Protein AF-A0AAP0GER5-F1 (afdb_monomer_lite)

Organism: NCBI:txid2320716

Structure (mmCIF, N/CA/C/O backbone):
data_AF-A0AAP0GER5-F1
#
_entry.id   AF-A0AAP0GER5-F1
#
loop_
_atom_site.group_PDB
_atom_site.id
_atom_site.type_symbol
_atom_site.label_atom_id
_atom_site.label_alt_id
_atom_site.label_comp_id
_atom_site.label_asym_id
_atom_site.label_entity_id
_atom_site.label_seq_id
_atom_site.pdbx_PDB_ins_code
_atom_site.Cartn_x
_atom_site.Cartn_y
_atom_site.Cartn_z
_atom_site.occupancy
_atom_site.B_iso_or_equiv
_atom_site.auth_seq_id
_atom_site.auth_comp_id
_atom_site.auth_asym_id
_atom_site.auth_atom_id
_atom_site.pdbx_PDB_model_num
ATOM 1 N N . MET A 1 1 ? 14.914 -9.598 -20.257 1.00 48.25 1 MET A N 1
ATOM 2 C CA . MET A 1 1 ? 14.582 -10.631 -19.249 1.00 48.25 1 MET A CA 1
ATOM 3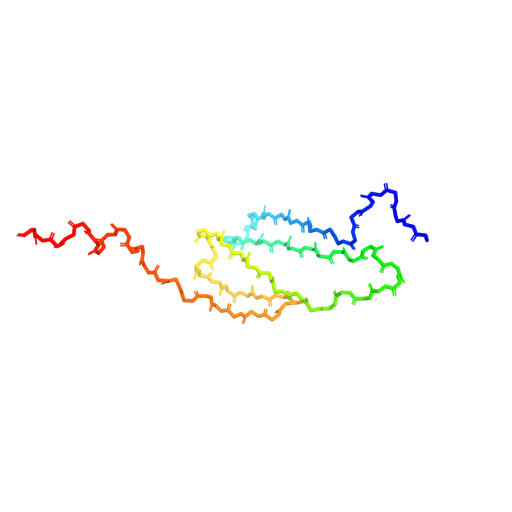 C C . MET A 1 1 ? 13.325 -10.205 -18.509 1.00 48.25 1 MET A C 1
ATOM 5 O O . MET A 1 1 ? 13.320 -9.124 -17.939 1.00 48.25 1 MET A O 1
ATOM 9 N N . CYS A 1 2 ? 12.266 -11.012 -18.568 1.00 52.97 2 CYS A N 1
ATOM 10 C CA . CYS A 1 2 ? 10.983 -10.764 -17.904 1.00 52.97 2 CYS A CA 1
ATOM 11 C C . CYS A 1 2 ? 10.777 -11.835 -16.824 1.00 52.97 2 CYS A C 1
ATOM 13 O O . CYS A 1 2 ? 11.176 -12.985 -17.024 1.00 52.97 2 CYS A O 1
ATOM 15 N N . THR A 1 3 ? 10.179 -11.488 -15.685 1.00 60.84 3 THR A N 1
ATOM 16 C CA . THR A 1 3 ? 9.747 -12.492 -14.702 1.00 60.84 3 THR A CA 1
ATOM 17 C C . THR A 1 3 ? 8.672 -13.382 -15.333 1.00 60.84 3 THR A C 1
ATOM 19 O O . THR A 1 3 ? 7.890 -12.918 -16.163 1.00 60.84 3 THR A O 1
ATOM 22 N N . ARG A 1 4 ? 8.601 -14.670 -14.949 1.00 67.50 4 ARG A N 1
ATOM 23 C CA . ARG A 1 4 ? 7.627 -15.644 -15.507 1.00 67.50 4 ARG A CA 1
ATOM 24 C C . ARG A 1 4 ? 6.168 -15.161 -15.465 1.00 67.50 4 ARG A C 1
ATOM 26 O O . ARG A 1 4 ? 5.341 -15.675 -16.200 1.00 67.50 4 ARG A O 1
ATOM 33 N N . HIS A 1 5 ? 5.865 -14.200 -14.595 1.00 71.06 5 HIS A N 1
ATOM 34 C CA . HIS A 1 5 ? 4.522 -13.701 -14.332 1.00 71.06 5 HIS A CA 1
ATOM 35 C C . HIS A 1 5 ? 4.138 -12.456 -15.162 1.00 71.06 5 HIS A C 1
ATOM 37 O O . HIS A 1 5 ? 3.005 -12.008 -15.042 1.00 71.06 5 HIS A O 1
ATOM 43 N N . MET A 1 6 ? 5.043 -11.864 -15.959 1.00 66.12 6 MET A N 1
ATOM 44 C CA . MET A 1 6 ? 4.836 -10.646 -16.784 1.00 66.12 6 MET A CA 1
ATOM 45 C C . MET A 1 6 ? 4.235 -9.399 -16.090 1.00 66.12 6 MET A C 1
ATOM 47 O O . MET A 1 6 ? 4.158 -8.335 -16.697 1.00 66.12 6 MET A O 1
ATOM 51 N N . CYS A 1 7 ? 3.880 -9.463 -14.807 1.00 72.88 7 CYS A N 1
ATOM 52 C CA . CYS A 1 7 ? 3.500 -8.307 -14.009 1.00 72.88 7 CYS A CA 1
ATOM 53 C C . CYS A 1 7 ? 4.759 -7.605 -13.511 1.00 72.88 7 CYS A C 1
ATOM 55 O O . CYS A 1 7 ? 5.537 -8.172 -12.744 1.00 72.88 7 CYS A O 1
ATOM 57 N N . LEU A 1 8 ? 4.926 -6.353 -13.931 1.00 78.19 8 LEU A N 1
ATOM 58 C CA . LEU A 1 8 ? 6.044 -5.498 -13.535 1.00 78.19 8 LEU A CA 1
ATOM 59 C C . LEU A 1 8 ? 5.979 -5.121 -12.048 1.00 78.19 8 LEU A C 1
ATOM 61 O O . LEU A 1 8 ? 7.016 -4.946 -11.419 1.00 78.19 8 LEU A O 1
ATOM 65 N N . ILE A 1 9 ? 4.774 -5.040 -11.478 1.00 85.25 9 ILE A N 1
ATOM 66 C CA . ILE A 1 9 ? 4.520 -4.748 -10.064 1.00 85.25 9 ILE A CA 1
ATOM 67 C C . ILE A 1 9 ? 3.455 -5.726 -9.557 1.00 85.25 9 ILE A C 1
ATOM 69 O O . ILE A 1 9 ? 2.507 -6.044 -10.276 1.00 85.25 9 ILE A O 1
ATOM 73 N N . ARG A 1 10 ? 3.598 -6.208 -8.321 1.00 86.06 10 ARG A N 1
ATOM 74 C CA . ARG A 1 10 ? 2.608 -7.046 -7.632 1.00 86.06 10 ARG A CA 1
ATOM 75 C C . ARG A 1 10 ? 2.198 -6.389 -6.330 1.00 86.06 10 ARG A C 1
ATOM 77 O O . ARG A 1 10 ? 3.049 -6.073 -5.500 1.00 86.06 10 ARG A O 1
ATOM 84 N N . LEU A 1 11 ? 0.892 -6.280 -6.145 1.00 87.31 11 LEU A N 1
ATOM 85 C CA . LEU A 1 11 ? 0.275 -5.839 -4.908 1.00 87.31 11 LEU A CA 1
ATOM 86 C C . LEU A 1 11 ? -0.254 -7.059 -4.158 1.00 87.31 11 LEU A C 1
ATOM 88 O O . LEU A 1 11 ? -1.146 -7.750 -4.644 1.00 87.31 11 LEU A O 1
ATOM 92 N N . HIS A 1 12 ? 0.304 -7.336 -2.987 1.00 90.25 12 HIS A N 1
ATOM 93 C CA . HIS A 1 12 ? -0.223 -8.327 -2.055 1.00 90.25 12 HIS A CA 1
ATOM 94 C C . HIS A 1 12 ? -0.675 -7.613 -0.796 1.00 90.25 12 HIS A C 1
ATOM 96 O O . HIS A 1 12 ? 0.061 -6.797 -0.249 1.00 90.25 12 HIS A O 1
ATOM 102 N N . TRP A 1 13 ? -1.862 -7.942 -0.314 1.00 89.56 13 TRP A N 1
ATOM 103 C CA . TRP A 1 13 ? -2.385 -7.356 0.906 1.00 89.56 13 TRP A CA 1
ATOM 104 C C . TRP A 1 13 ? -3.151 -8.395 1.712 1.00 89.56 13 TRP A C 1
ATOM 106 O O . TRP A 1 13 ? -3.597 -9.413 1.176 1.00 89.56 13 TRP A O 1
ATOM 116 N N . HIS A 1 14 ? -3.235 -8.174 3.018 1.00 88.50 14 HIS A N 1
ATOM 117 C CA . HIS A 1 14 ? -4.082 -8.968 3.891 1.00 88.50 14 HIS A CA 1
ATOM 118 C C . HIS A 1 14 ? -4.584 -8.142 5.065 1.00 88.50 14 HIS A C 1
ATOM 120 O O . HIS A 1 14 ? -3.808 -7.484 5.760 1.00 88.50 14 HIS A O 1
ATOM 126 N N . VAL A 1 15 ? -5.869 -8.301 5.359 1.00 85.94 15 VAL A N 1
ATOM 127 C CA . VAL A 1 15 ? -6.482 -7.762 6.567 1.00 85.94 15 VAL A CA 1
ATOM 128 C C . VAL A 1 15 ? -6.359 -8.798 7.674 1.00 85.94 15 VAL A C 1
ATOM 130 O O . VAL A 1 15 ? -6.837 -9.927 7.557 1.00 85.94 15 VAL A O 1
ATOM 133 N N . LYS A 1 16 ? -5.709 -8.419 8.770 1.00 80.38 16 LYS A N 1
ATOM 134 C CA . LYS A 1 16 ? -5.619 -9.219 9.990 1.00 80.38 16 LYS A CA 1
ATOM 135 C C . LYS A 1 16 ? -6.363 -8.517 11.111 1.00 80.38 16 LYS A C 1
ATOM 137 O O . LYS A 1 16 ? -6.101 -7.359 11.432 1.00 80.38 16 LYS A O 1
ATOM 142 N N . ARG A 1 17 ? -7.251 -9.257 11.768 1.00 74.88 17 ARG A N 1
ATOM 143 C CA . ARG A 1 17 ? -7.826 -8.848 13.047 1.00 74.88 17 ARG A CA 1
ATOM 144 C C . ARG A 1 17 ? -6.803 -9.184 14.133 1.00 74.88 17 ARG A C 1
ATOM 146 O O . ARG A 1 17 ? -6.517 -10.356 14.363 1.00 74.88 17 ARG A O 1
ATOM 153 N N . SER A 1 18 ? -6.165 -8.174 14.721 1.00 66.00 18 SER A N 1
ATOM 154 C CA . SER A 1 18 ? -5.159 -8.399 15.763 1.00 66.00 18 SER A CA 1
ATOM 155 C C . SER A 1 18 ? -5.837 -8.808 17.074 1.00 66.00 18 SER A C 1
ATOM 157 O O . SER A 1 18 ? -6.877 -8.257 17.432 1.00 66.00 18 SER A O 1
ATOM 159 N N . TYR A 1 19 ? -5.207 -9.708 17.835 1.00 58.09 19 TYR A N 1
ATOM 160 C CA . TYR A 1 19 ? -5.610 -10.103 19.196 1.00 58.09 19 TYR A CA 1
ATOM 161 C C . TYR A 1 19 ? -5.706 -8.917 20.185 1.00 58.09 19 TYR A C 1
ATOM 163 O O . TYR A 1 19 ? -6.260 -9.067 21.267 1.00 58.09 19 TYR A O 1
ATOM 171 N N . LYS A 1 20 ? -5.182 -7.735 19.820 1.00 68.50 20 LYS A N 1
ATOM 172 C CA . LYS A 1 20 ? -5.178 -6.500 20.626 1.00 68.50 20 LYS A CA 1
ATOM 173 C C . LYS A 1 20 ? -6.331 -5.524 20.321 1.00 68.50 20 LYS A C 1
ATOM 175 O O . LYS A 1 20 ? -6.252 -4.362 20.697 1.00 68.50 20 LYS A O 1
ATOM 180 N N . GLY A 1 21 ? -7.384 -5.966 19.630 1.00 75.25 21 GLY A N 1
ATOM 181 C CA . GLY A 1 21 ? -8.626 -5.190 19.480 1.00 75.25 21 GLY A CA 1
ATOM 182 C C . GLY A 1 21 ? -8.669 -4.181 18.327 1.00 75.25 21 GLY A C 1
ATOM 183 O O . GLY A 1 21 ? -9.675 -3.498 18.172 1.00 75.25 21 GLY A O 1
ATOM 184 N N . TYR A 1 22 ? -7.639 -4.115 17.480 1.00 75.69 22 TYR A N 1
ATOM 185 C CA . TYR A 1 22 ? -7.621 -3.257 16.290 1.00 75.69 22 TYR A CA 1
ATOM 186 C C . TYR A 1 22 ? -7.406 -4.052 14.996 1.00 75.69 22 TYR A C 1
ATOM 188 O O . TYR A 1 22 ? -6.860 -5.164 14.984 1.00 75.69 22 TYR A O 1
ATOM 196 N N . TRP A 1 23 ? -7.862 -3.465 13.891 1.00 79.00 23 TRP A N 1
ATOM 197 C CA . TRP A 1 23 ? -7.678 -3.994 12.545 1.00 79.00 23 TRP A CA 1
ATOM 198 C C . TRP A 1 23 ? -6.323 -3.568 12.009 1.00 79.00 23 TRP A C 1
ATOM 200 O O . TRP A 1 23 ? -5.909 -2.424 12.178 1.00 79.00 23 TRP A O 1
ATOM 210 N N . ARG A 1 24 ? -5.623 -4.500 11.371 1.00 85.50 24 ARG A N 1
ATOM 211 C CA . ARG A 1 24 ? -4.342 -4.225 10.738 1.00 85.50 24 ARG A CA 1
ATOM 212 C C . ARG A 1 24 ? -4.382 -4.727 9.311 1.0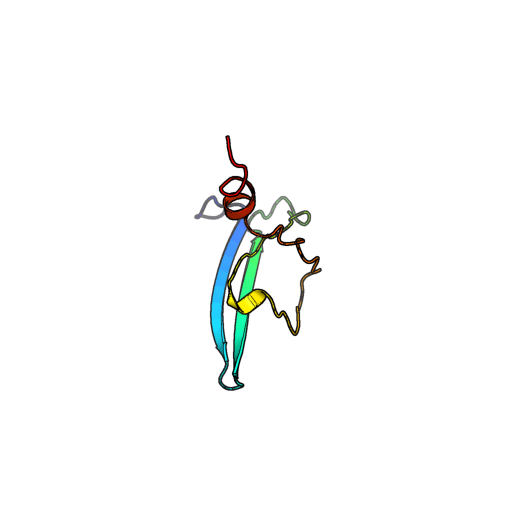0 85.50 24 ARG A C 1
ATOM 214 O O . ARG A 1 24 ? -4.451 -5.934 9.090 1.00 85.50 24 ARG A O 1
ATOM 221 N N . ASP A 1 25 ? -4.297 -3.807 8.365 1.00 86.69 25 ASP A N 1
ATOM 222 C CA . ASP A 1 25 ? -4.027 -4.148 6.977 1.00 86.69 25 ASP A CA 1
ATOM 223 C C . ASP A 1 25 ? -2.515 -4.127 6.730 1.00 86.69 25 ASP A C 1
ATOM 225 O O . ASP A 1 25 ? -1.801 -3.244 7.215 1.00 86.69 25 ASP A O 1
ATOM 229 N N . LYS A 1 26 ? -2.001 -5.143 6.037 1.00 88.69 26 LYS A N 1
ATOM 230 C CA . LYS A 1 26 ? -0.596 -5.193 5.623 1.00 8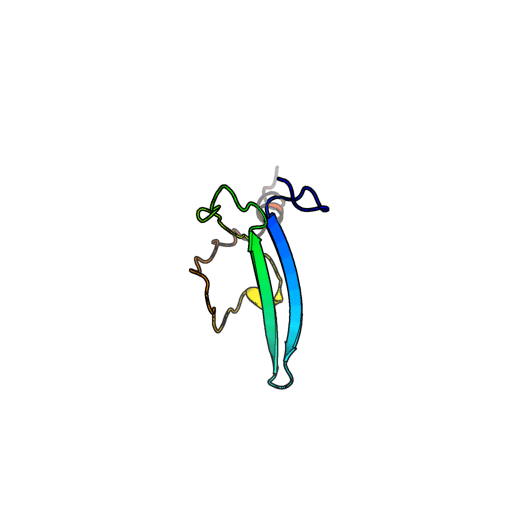8.69 26 LYS A CA 1
ATOM 231 C C . LYS A 1 26 ? -0.547 -5.256 4.114 1.00 88.69 26 LYS A C 1
ATOM 233 O O . LYS A 1 26 ? -0.797 -6.312 3.538 1.00 88.69 26 LYS A O 1
ATOM 238 N N . VAL A 1 27 ? -0.118 -4.158 3.509 1.00 89.44 27 VAL A N 1
ATOM 239 C CA . VAL A 1 27 ? 0.125 -4.067 2.073 1.00 89.44 27 VAL A CA 1
ATOM 240 C C . VAL A 1 27 ? 1.604 -4.289 1.775 1.00 89.44 27 VAL A C 1
ATOM 242 O O . VAL A 1 27 ? 2.490 -3.882 2.523 1.00 89.44 27 VAL A O 1
ATOM 245 N N . THR A 1 28 ? 1.888 -5.003 0.696 1.00 90.00 28 THR A N 1
ATOM 246 C CA . THR A 1 28 ? 3.228 -5.319 0.208 1.00 90.00 28 THR A CA 1
ATOM 247 C C . THR A 1 28 ? 3.252 -5.089 -1.296 1.00 90.00 28 THR A C 1
ATOM 249 O O . THR A 1 28 ? 2.508 -5.725 -2.044 1.00 90.00 28 THR A O 1
ATOM 252 N N . ILE A 1 29 ? 4.102 -4.159 -1.725 1.00 88.31 29 ILE A N 1
ATOM 253 C CA . ILE A 1 29 ? 4.280 -3.786 -3.127 1.00 88.31 29 ILE A CA 1
ATOM 254 C C . ILE A 1 29 ? 5.636 -4.316 -3.567 1.00 88.31 29 ILE A C 1
ATOM 256 O O . ILE A 1 29 ? 6.671 -3.879 -3.069 1.00 88.31 29 ILE A O 1
ATOM 260 N N . ASN A 1 30 ? 5.625 -5.260 -4.503 1.00 87.12 30 ASN A N 1
ATOM 261 C CA . ASN A 1 30 ? 6.840 -5.853 -5.042 1.00 87.12 30 ASN A CA 1
ATOM 262 C C . ASN A 1 30 ? 7.038 -5.386 -6.479 1.00 87.12 30 ASN A C 1
ATOM 264 O O . ASN A 1 30 ? 6.217 -5.685 -7.347 1.00 87.12 30 ASN A O 1
ATOM 268 N N . ASN A 1 31 ? 8.150 -4.701 -6.734 1.00 85.00 31 ASN A N 1
ATOM 269 C CA . ASN A 1 31 ? 8.601 -4.413 -8.087 1.00 85.00 31 ASN A CA 1
ATOM 270 C C . ASN A 1 31 ? 9.364 -5.628 -8.635 1.00 85.00 31 ASN A C 1
ATOM 272 O O . ASN A 1 31 ? 10.390 -6.030 -8.091 1.00 85.00 31 ASN A O 1
ATOM 276 N N . PHE A 1 32 ? 8.845 -6.214 -9.707 1.00 82.81 32 PHE A N 1
ATOM 277 C CA . PHE A 1 32 ? 9.449 -7.340 -10.417 1.00 82.81 32 PHE A CA 1
ATOM 278 C C . PHE A 1 32 ? 10.210 -6.914 -11.673 1.00 82.81 32 PHE A C 1
ATOM 280 O O . PHE A 1 32 ? 10.817 -7.756 -12.342 1.00 82.81 32 PHE A O 1
ATOM 287 N N . ASN A 1 33 ? 10.191 -5.627 -12.014 1.00 79.19 33 ASN A N 1
ATOM 288 C CA . ASN A 1 33 ? 10.995 -5.094 -13.095 1.00 79.19 33 ASN A CA 1
ATOM 289 C C . ASN A 1 33 ? 12.442 -4.899 -12.620 1.00 79.19 33 ASN A C 1
ATOM 291 O O . ASN A 1 33 ? 12.751 -3.980 -11.872 1.00 79.19 33 ASN A O 1
ATOM 295 N N . MET A 1 34 ? 13.339 -5.770 -13.088 1.00 76.75 34 MET A N 1
ATOM 296 C CA . MET A 1 34 ? 14.771 -5.710 -12.761 1.00 76.75 34 MET A CA 1
ATOM 297 C C . MET A 1 34 ? 15.509 -4.572 -13.477 1.00 76.75 34 MET A C 1
ATOM 299 O O . MET A 1 34 ? 16.626 -4.238 -13.101 1.00 76.75 34 MET A O 1
ATOM 303 N N . LEU A 1 35 ? 14.913 -4.000 -14.528 1.00 82.69 35 LEU A N 1
ATOM 304 C CA . LEU A 1 35 ? 15.539 -2.961 -15.350 1.00 82.69 35 LEU A CA 1
ATOM 305 C C . LEU A 1 35 ? 15.096 -1.551 -14.954 1.00 82.69 35 LEU A C 1
ATOM 307 O O . LEU A 1 35 ? 15.755 -0.581 -15.317 1.00 82.69 35 LEU A O 1
ATOM 311 N N . LYS A 1 36 ? 13.970 -1.422 -14.244 1.00 82.25 36 LYS A N 1
ATOM 312 C CA . LYS A 1 36 ? 13.407 -0.128 -13.864 1.00 82.25 36 LYS A CA 1
ATOM 313 C C . LYS A 1 36 ? 12.815 -0.169 -12.464 1.00 82.25 36 LYS A C 1
ATOM 315 O O . LYS A 1 36 ? 11.947 -0.986 -12.160 1.00 82.25 36 LYS A O 1
ATOM 320 N N . ASN A 1 37 ? 13.223 0.796 -11.650 1.00 82.00 37 ASN A N 1
ATOM 321 C CA . ASN A 1 37 ? 12.622 1.040 -10.350 1.00 82.00 37 ASN A CA 1
ATOM 322 C C . ASN A 1 37 ? 11.357 1.889 -10.511 1.00 82.00 37 ASN A C 1
ATOM 324 O O . ASN A 1 37 ? 11.421 3.014 -10.998 1.00 82.00 37 ASN A O 1
ATOM 328 N N . TYR A 1 38 ? 10.210 1.347 -10.104 1.00 80.31 38 TYR A N 1
ATOM 329 C CA . TYR A 1 38 ? 8.968 2.103 -9.957 1.00 80.31 38 TYR A CA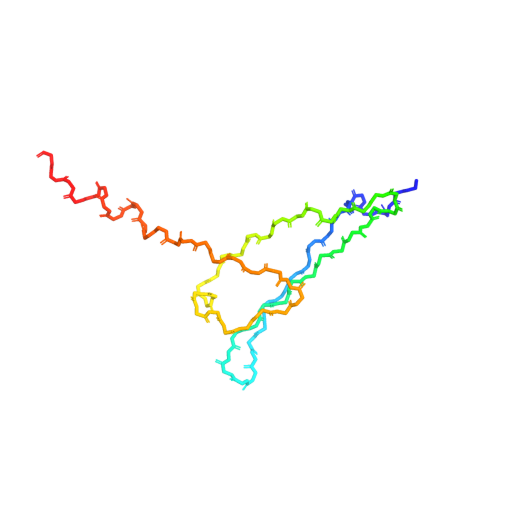 1
ATOM 330 C C . TYR A 1 38 ? 8.839 2.562 -8.502 1.00 80.31 38 TYR A C 1
ATOM 332 O O . TYR A 1 38 ? 8.340 1.822 -7.655 1.00 80.31 38 TYR A O 1
ATOM 340 N N . SER A 1 39 ? 9.349 3.757 -8.205 1.00 82.06 39 SER A N 1
ATOM 341 C CA . SER A 1 39 ? 9.240 4.403 -6.888 1.00 82.06 39 SER A CA 1
ATOM 342 C C . SER A 1 39 ? 7.989 5.263 -6.751 1.00 82.06 39 SER A C 1
ATOM 344 O O . SER A 1 39 ? 7.467 5.405 -5.651 1.00 82.06 39 SER A O 1
ATOM 346 N N . ASP A 1 40 ? 7.510 5.813 -7.867 1.00 83.00 40 ASP A N 1
ATOM 347 C CA . ASP A 1 40 ? 6.461 6.826 -7.868 1.00 83.00 40 ASP A CA 1
ATOM 348 C C . ASP A 1 40 ? 5.102 6.145 -7.983 1.00 83.00 40 ASP A C 1
ATOM 350 O O . ASP A 1 40 ? 4.591 5.875 -9.072 1.00 83.00 40 ASP A O 1
ATOM 354 N N . TRP A 1 41 ? 4.527 5.812 -6.835 1.00 83.75 41 TRP A N 1
ATOM 355 C CA . TRP A 1 41 ? 3.185 5.257 -6.750 1.00 83.75 41 TRP A CA 1
ATOM 356 C C . TRP A 1 41 ? 2.437 5.870 -5.571 1.00 83.75 41 TRP A C 1
ATOM 358 O O . TRP A 1 41 ? 3.005 6.163 -4.522 1.00 83.75 41 TRP A O 1
ATOM 368 N N . CYS A 1 42 ? 1.133 6.045 -5.760 1.00 87.00 42 CYS A N 1
ATOM 369 C CA . CYS A 1 42 ? 0.199 6.391 -4.704 1.00 87.00 42 CYS A CA 1
ATOM 370 C C . CYS A 1 42 ? -0.781 5.228 -4.562 1.00 87.00 42 CYS A C 1
ATOM 372 O O . CYS A 1 42 ? -1.349 4.770 -5.555 1.00 87.00 42 CYS A O 1
ATOM 374 N N . LEU A 1 43 ? -0.945 4.724 -3.341 1.00 86.19 43 LEU A N 1
ATOM 375 C CA . LEU A 1 43 ? -1.901 3.669 -3.039 1.00 86.19 43 LEU A CA 1
ATOM 376 C C . LEU A 1 43 ? -3.100 4.282 -2.322 1.00 86.19 43 LEU A C 1
ATOM 378 O O . LEU A 1 43 ? -2.957 4.849 -1.242 1.00 86.19 43 LEU A O 1
ATOM 382 N N . VAL A 1 44 ? -4.282 4.112 -2.905 1.00 87.06 44 VAL A N 1
ATOM 383 C CA . VAL A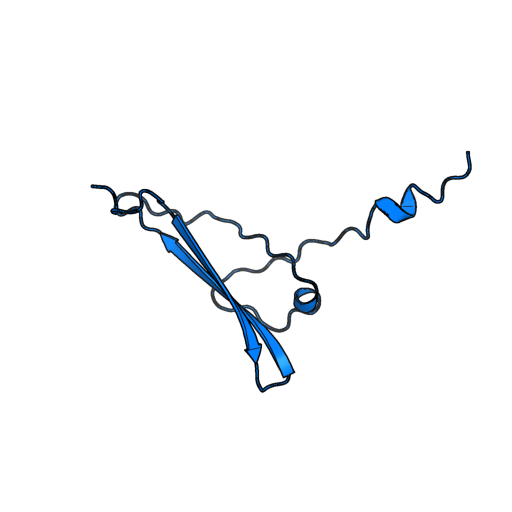 1 44 ? -5.544 4.491 -2.273 1.00 87.06 44 VAL A CA 1
ATOM 384 C C . VAL A 1 44 ? -6.170 3.249 -1.656 1.00 87.06 44 VAL A C 1
ATOM 386 O O . VAL A 1 44 ? -6.380 2.250 -2.343 1.00 87.06 44 VAL A O 1
ATOM 389 N N . VAL A 1 45 ? -6.469 3.316 -0.360 1.00 82.00 45 VAL A N 1
ATOM 390 C CA . VAL A 1 45 ? -7.130 2.236 0.379 1.00 82.00 45 VAL A CA 1
ATOM 391 C C . VAL A 1 45 ? -8.397 2.786 1.015 1.00 82.00 45 VAL A C 1
ATOM 393 O O . VAL A 1 45 ? -8.345 3.749 1.774 1.00 82.00 45 VAL A O 1
ATOM 396 N N . GLN A 1 46 ? -9.530 2.150 0.726 1.00 82.38 46 GLN A N 1
ATOM 397 C CA . GLN A 1 46 ? -10.807 2.446 1.363 1.00 82.38 46 GLN A CA 1
ATOM 398 C C . GLN A 1 46 ? -11.274 1.208 2.124 1.00 82.38 46 GLN A C 1
ATOM 400 O O . GLN A 1 46 ? -11.473 0.143 1.543 1.00 82.38 46 GLN A O 1
ATOM 405 N N . HIS A 1 47 ? -11.445 1.344 3.435 1.00 77.88 47 HIS A N 1
ATOM 406 C CA . HIS A 1 47 ? -11.973 0.283 4.283 1.00 77.88 47 HIS A CA 1
ATOM 407 C C . HIS A 1 47 ? -12.755 0.914 5.442 1.00 77.88 47 HIS A C 1
ATOM 409 O O . HIS A 1 47 ? -12.251 1.869 6.038 1.00 77.88 47 HIS A O 1
ATOM 415 N N . PRO A 1 48 ? -13.930 0.383 5.828 1.00 79.69 48 PRO A N 1
ATOM 416 C CA . PRO A 1 48 ? -14.739 0.958 6.908 1.00 79.69 48 PRO A CA 1
ATOM 417 C C . PRO A 1 48 ? -13.951 1.133 8.216 1.00 79.69 48 PRO A C 1
ATOM 419 O O . PRO A 1 48 ? -14.003 2.166 8.869 1.00 79.69 48 PRO A O 1
ATOM 422 N N . ASN A 1 49 ? -13.123 0.145 8.558 1.00 77.00 49 ASN A N 1
ATOM 423 C CA . ASN A 1 49 ? -12.331 0.142 9.792 1.00 77.00 49 ASN A CA 1
ATOM 424 C C . ASN A 1 49 ? -11.036 0.975 9.720 1.00 77.00 49 ASN A C 1
ATOM 426 O O . ASN A 1 49 ? -10.316 1.034 10.711 1.00 77.00 49 ASN A O 1
ATOM 430 N N . LEU A 1 50 ? -10.724 1.579 8.568 1.00 77.31 50 LEU A N 1
ATOM 431 C CA . LEU A 1 50 ? -9.578 2.481 8.386 1.00 77.31 50 LEU A CA 1
ATOM 432 C C . LEU A 1 50 ? -9.968 3.962 8.543 1.00 77.31 50 LEU A C 1
ATOM 434 O O . LEU A 1 50 ? -9.090 4.815 8.488 1.00 77.31 50 LEU A O 1
ATOM 438 N N . GLN A 1 51 ? -11.248 4.272 8.796 1.00 75.00 51 GLN A N 1
ATOM 439 C CA . GLN A 1 51 ? -11.705 5.636 9.107 1.00 75.00 51 GLN A CA 1
ATOM 440 C C . GLN A 1 51 ? -11.012 6.224 10.346 1.00 75.00 51 GLN A C 1
ATOM 442 O O . GLN A 1 51 ? -10.794 7.428 10.418 1.00 75.00 51 GLN A O 1
ATOM 447 N N . ASN A 1 52 ? -10.652 5.375 11.315 1.00 75.75 52 ASN A N 1
ATOM 448 C CA . ASN A 1 52 ? -9.991 5.781 12.551 1.00 75.75 52 ASN A CA 1
ATOM 449 C C . ASN A 1 52 ? -8.599 5.141 12.628 1.00 75.75 52 ASN A C 1
ATOM 451 O O . ASN A 1 52 ? -8.377 4.111 13.270 1.00 75.75 52 ASN A O 1
ATOM 455 N N . LEU A 1 53 ? -7.689 5.707 11.840 1.00 80.12 53 LEU A N 1
ATOM 456 C CA . LEU A 1 53 ? -6.374 5.146 11.574 1.00 80.12 53 LEU A CA 1
ATOM 457 C C . LEU A 1 53 ? -5.399 5.523 12.696 1.00 80.12 53 LEU A C 1
ATOM 459 O O . LEU A 1 53 ? -5.119 6.696 12.909 1.00 80.12 53 LEU A O 1
ATOM 463 N N . ILE A 1 54 ? -4.902 4.519 13.421 1.00 82.62 54 ILE A N 1
ATOM 464 C CA . ILE A 1 54 ? -4.059 4.740 14.607 1.00 82.62 54 ILE A CA 1
ATOM 465 C C . ILE A 1 54 ? -2.596 4.955 14.200 1.00 82.62 54 ILE A C 1
ATOM 467 O O . ILE A 1 54 ? -1.963 5.911 14.632 1.00 82.62 54 ILE A O 1
ATOM 471 N N . GLU A 1 55 ? -2.056 4.068 13.359 1.00 84.50 55 GLU A N 1
ATOM 472 C CA . GLU A 1 55 ? -0.639 4.061 12.980 1.00 84.50 55 GLU A CA 1
ATOM 473 C C . GLU A 1 55 ? -0.448 3.587 11.533 1.00 84.50 55 GLU A C 1
ATOM 475 O O . GLU A 1 55 ? -1.127 2.666 11.069 1.00 84.50 55 GLU A O 1
ATOM 480 N N . VAL A 1 56 ? 0.534 4.179 10.845 1.00 87.12 56 VAL A N 1
ATOM 481 C CA . VAL A 1 56 ? 1.014 3.755 9.520 1.00 87.12 56 VAL A CA 1
ATOM 482 C C . VAL A 1 56 ? 2.509 3.488 9.601 1.00 87.12 56 VAL A C 1
ATOM 484 O O . VAL A 1 56 ? 3.262 4.272 10.170 1.00 87.12 56 VAL A O 1
ATOM 487 N N . PHE A 1 57 ? 2.947 2.385 8.998 1.00 84.25 57 PHE A N 1
ATOM 488 C CA . PHE A 1 57 ? 4.352 1.985 8.951 1.00 84.25 57 PHE A CA 1
ATOM 489 C C . PHE A 1 57 ? 4.819 1.887 7.508 1.00 84.25 57 PHE A C 1
ATOM 491 O O . PHE A 1 57 ? 4.088 1.356 6.682 1.00 84.25 57 PHE A O 1
ATOM 498 N N . SER A 1 58 ? 6.048 2.317 7.218 1.00 85.75 58 SER A N 1
ATOM 499 C CA . SER A 1 58 ? 6.702 2.160 5.904 1.00 85.75 58 SER A CA 1
ATOM 500 C C . SER A 1 58 ? 6.071 2.924 4.727 1.00 85.75 58 SER A C 1
ATOM 502 O O . SER A 1 58 ? 6.609 2.850 3.625 1.00 85.75 58 SER A O 1
ATOM 504 N N . PHE A 1 59 ? 4.985 3.673 4.942 1.00 85.44 59 PHE A N 1
ATOM 505 C CA . PHE A 1 59 ? 4.290 4.459 3.920 1.00 85.44 59 PHE A CA 1
ATOM 506 C C . PHE A 1 59 ? 4.064 5.892 4.406 1.00 85.44 59 PHE A C 1
ATOM 508 O O . PHE A 1 59 ? 3.769 6.108 5.582 1.00 85.44 59 PHE A O 1
ATOM 515 N N . ASN A 1 60 ? 4.139 6.854 3.486 1.00 87.06 60 ASN A N 1
ATOM 516 C CA . ASN A 1 60 ? 3.610 8.192 3.727 1.00 87.06 60 ASN A CA 1
ATOM 517 C C . ASN A 1 60 ? 2.086 8.136 3.617 1.00 87.06 60 ASN A C 1
ATOM 519 O O . ASN A 1 60 ? 1.554 7.602 2.643 1.00 87.06 60 ASN A O 1
ATOM 523 N N . TYR A 1 61 ? 1.394 8.676 4.616 1.00 86.12 61 TYR A N 1
ATOM 524 C CA . TYR A 1 61 ? -0.061 8.679 4.670 1.00 86.12 61 TYR A CA 1
ATOM 525 C C . TYR A 1 61 ? -0.599 10.092 4.526 1.00 86.12 61 TYR A C 1
ATOM 527 O O . TYR A 1 61 ? -0.188 11.002 5.245 1.00 86.12 61 TYR A O 1
ATOM 535 N N . GLN A 1 62 ? -1.557 10.245 3.621 1.00 86.56 62 GLN A N 1
ATOM 536 C CA . GLN A 1 62 ? -2.362 11.444 3.501 1.00 86.56 62 GLN A CA 1
ATOM 537 C C . GLN A 1 62 ? -3.833 11.016 3.520 1.00 86.56 62 GLN A C 1
ATOM 539 O O . GLN A 1 62 ? -4.234 10.230 2.657 1.00 86.56 62 GLN A O 1
ATOM 544 N N . PRO A 1 63 ? -4.635 11.480 4.495 1.00 80.69 63 PRO A N 1
ATOM 545 C CA . PRO A 1 63 ? -6.052 11.161 4.526 1.00 80.69 63 PRO A CA 1
ATOM 546 C C . PRO A 1 63 ? -6.731 11.773 3.302 1.00 80.69 63 PRO A C 1
ATOM 548 O O . PRO A 1 63 ? -6.545 12.952 2.993 1.00 80.69 63 PRO A O 1
ATOM 551 N N . LEU A 1 64 ? -7.538 10.972 2.615 1.00 79.50 64 LEU A N 1
ATOM 552 C CA . LEU A 1 64 ? -8.484 11.500 1.644 1.00 79.50 64 LEU A CA 1
ATOM 553 C C . LEU A 1 64 ? -9.660 12.067 2.433 1.00 79.50 64 LEU A C 1
ATOM 555 O O . LEU A 1 64 ? -10.245 11.363 3.255 1.00 79.50 64 LEU A O 1
ATOM 559 N N . VAL A 1 65 ? -9.992 13.338 2.204 1.00 72.12 65 VAL A N 1
ATOM 560 C CA . VAL A 1 65 ? -11.220 13.925 2.747 1.00 72.12 65 VAL A CA 1
ATOM 561 C C . VAL A 1 65 ? -12.377 13.125 2.156 1.00 72.12 65 VAL A C 1
ATOM 563 O O . VAL A 1 65 ? -12.647 13.219 0.959 1.00 72.12 65 VAL A O 1
ATOM 566 N N . GLN A 1 66 ? -13.015 12.284 2.973 1.00 61.91 66 GLN A N 1
ATOM 567 C CA . GLN A 1 66 ? -14.257 11.633 2.586 1.00 61.91 66 GLN A CA 1
ATOM 568 C C . GLN A 1 66 ? -15.303 12.737 2.472 1.00 61.91 66 GLN A C 1
ATOM 570 O O . GLN A 1 66 ? -15.729 13.302 3.474 1.00 61.91 66 GLN A O 1
ATOM 575 N N . TYR A 1 67 ? -15.651 13.105 1.241 1.00 54.97 67 TYR A N 1
ATOM 576 C CA . TYR A 1 67 ? -16.872 13.857 1.007 1.00 54.97 67 TYR A CA 1
ATOM 577 C C . TYR A 1 67 ? -18.004 12.905 1.383 1.00 54.97 67 TYR A C 1
ATOM 579 O O . TYR A 1 67 ? -18.128 11.850 0.756 1.00 54.97 67 TYR A O 1
ATOM 587 N N . ASP A 1 68 ? -18.750 13.228 2.441 1.00 51.28 68 ASP A N 1
ATOM 588 C CA . ASP A 1 68 ? -19.964 12.494 2.786 1.00 51.28 68 ASP A CA 1
ATOM 589 C C . ASP A 1 68 ? -20.822 12.342 1.527 1.00 51.28 68 ASP A C 1
ATOM 591 O O . ASP A 1 68 ? -20.933 13.270 0.717 1.00 51.28 68 ASP A O 1
ATOM 595 N N . ASP A 1 69 ? -21.353 11.133 1.354 1.00 52.16 69 ASP A N 1
ATOM 596 C CA . ASP A 1 69 ? -22.085 10.661 0.188 1.00 52.16 69 ASP A CA 1
ATOM 597 C C . ASP A 1 69 ? -22.911 11.772 -0.484 1.00 52.16 69 ASP A C 1
ATOM 599 O O . ASP A 1 69 ? -23.980 12.171 -0.020 1.00 52.16 69 ASP A O 1
ATOM 603 N N . ILE A 1 70 ? -22.456 12.241 -1.651 1.00 52.22 70 ILE A N 1
ATOM 604 C CA . ILE A 1 70 ? -23.192 13.211 -2.486 1.00 52.22 70 ILE A CA 1
ATOM 605 C C . ILE A 1 70 ? -24.593 12.668 -2.863 1.00 52.22 70 ILE A C 1
ATOM 607 O O . ILE A 1 70 ? -25.473 13.414 -3.291 1.00 52.22 70 ILE A O 1
ATOM 611 N N . SER A 1 71 ? -24.863 11.376 -2.649 1.00 48.78 71 SER A N 1
ATOM 612 C CA . SER A 1 71 ? -26.176 10.772 -2.871 1.00 48.78 71 SER A CA 1
ATOM 613 C C . SER A 1 71 ? -27.255 11.142 -1.845 1.00 48.78 71 SER A C 1
ATOM 615 O O . SER A 1 71 ? -28.429 10.996 -2.177 1.00 48.78 71 SER A O 1
ATOM 617 N N . THR A 1 72 ? -26.937 11.648 -0.646 1.00 45.34 72 THR A N 1
ATOM 618 C CA . THR A 1 72 ? -27.972 12.112 0.312 1.00 45.34 72 THR A CA 1
ATOM 619 C C . THR A 1 72 ? -28.304 13.598 0.185 1.00 45.34 72 THR A C 1
ATOM 621 O O . THR A 1 72 ? -29.405 14.001 0.558 1.00 45.34 72 THR A O 1
ATOM 624 N N . SER A 1 73 ? -27.424 14.418 -0.400 1.00 51.28 73 SER A N 1
ATOM 625 C CA . SER A 1 73 ? -27.679 15.856 -0.604 1.00 51.28 73 SER A CA 1
ATOM 626 C C . SER A 1 73 ? -28.430 16.180 -1.902 1.00 51.28 73 SER A C 1
ATOM 628 O O . SER A 1 73 ? -29.013 17.257 -2.022 1.00 51.28 73 SER A O 1
ATOM 630 N N . LEU A 1 74 ? -28.475 15.250 -2.863 1.00 48.91 74 LEU A N 1
ATOM 631 C CA . LEU A 1 74 ? -29.239 15.417 -4.108 1.00 48.91 74 LEU A CA 1
ATOM 632 C C . LEU A 1 74 ? -30.689 14.906 -4.024 1.00 48.91 74 LEU A C 1
ATOM 634 O O . LEU A 1 74 ? -31.490 15.249 -4.888 1.00 48.91 74 LEU A O 1
ATOM 638 N N . LEU A 1 75 ? -31.049 14.145 -2.983 1.00 49.09 75 LEU A N 1
ATOM 639 C CA . LEU A 1 75 ? -32.421 13.662 -2.742 1.00 49.09 75 LEU A CA 1
ATOM 640 C C . LEU A 1 75 ? -33.265 14.593 -1.851 1.00 49.09 75 LEU A C 1
ATOM 642 O O . LEU A 1 75 ? -34.446 14.328 -1.644 1.00 49.09 75 LEU A O 1
ATOM 646 N N . SER A 1 76 ? -32.691 15.683 -1.334 1.00 43.56 76 SER A N 1
ATOM 647 C CA . SER A 1 76 ? -33.379 16.645 -0.460 1.00 43.56 76 SER A CA 1
ATOM 648 C C . SER A 1 76 ? -33.688 17.990 -1.120 1.00 43.56 76 SER A C 1
ATOM 650 O O . SER A 1 76 ? -34.184 18.889 -0.445 1.00 43.56 76 SER A O 1
ATOM 652 N N . ARG A 1 77 ? -33.446 18.150 -2.430 1.00 44.12 77 ARG A N 1
ATOM 653 C CA . ARG A 1 77 ? -33.973 19.302 -3.177 1.00 44.12 77 ARG A CA 1
ATOM 654 C C . ARG A 1 77 ? -35.438 19.014 -3.526 1.00 44.12 77 ARG A C 1
ATOM 656 O O . ARG A 1 77 ? -35.668 18.133 -4.354 1.00 44.12 77 ARG A O 1
ATOM 663 N N . PRO A 1 78 ? -36.423 19.712 -2.928 1.00 44.16 78 PRO A N 1
ATOM 664 C CA . PRO A 1 78 ? -37.771 19.680 -3.467 1.00 44.16 78 PRO A CA 1
ATOM 665 C C . PRO A 1 78 ? -37.726 20.310 -4.865 1.00 44.16 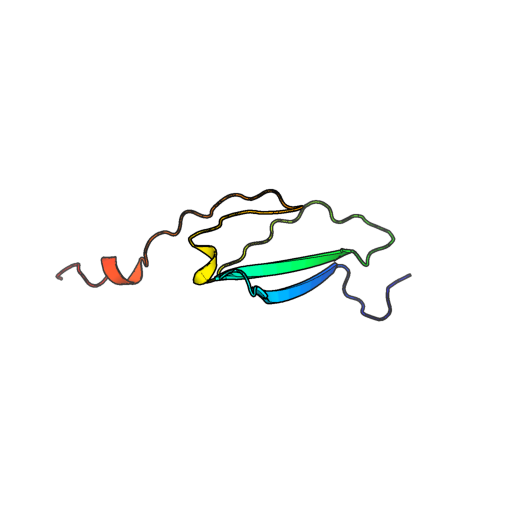78 PRO A C 1
ATOM 667 O O . PRO A 1 78 ? -36.987 21.275 -5.083 1.00 44.16 78 PRO A O 1
ATOM 670 N N . VAL A 1 79 ? -38.467 19.704 -5.794 1.00 50.62 79 VAL A N 1
ATOM 671 C CA . VAL A 1 79 ? -38.761 20.248 -7.130 1.00 50.62 79 VAL A CA 1
ATOM 672 C C . VAL A 1 79 ? -39.323 21.660 -7.014 1.00 50.62 79 VAL A C 1
ATOM 674 O O . VAL A 1 79 ? -40.166 21.872 -6.113 1.00 50.62 79 VAL A O 1
#

pLDDT: mean 74.58, std 14.09, range [43.56, 90.25]

Foldseek 3Di:
DADPVNDQKDWDKDWDDDPVGAIDIDIDIDGRPPPDDDPDDDDDDDDPRCPDPDDDPPDDDDDDPPPPPPVVVVVPDDD

Secondary structure (DSSP, 8-state):
---TT--SEEEEEEEEE-TTSSEEEEEEEEE--SS------------GGGSS-----SS----------HHHHSSS---

InterPro domains:
  IPR006918 COBRA [PTHR31673] (2-71)
  IPR056900 COBRA, C-terminal domain [PF25079] (2-69)

Radius of gyration: 18.47 Å; chains: 1; bounding box: 54×36×40 Å

Sequence (79 aa):
MCTRHMCLIRLHWHVKRSYKGYWRDKVTINNFNMLKNYSDWCLVVQHPNLQNLIEVFSFNYQPLVQYDDISTSLLSRPV